Protein AF-A0A099NR48-F1 (afdb_monomer)

Organism: Pichia kudriavzevii (NCBI:txid4909)

Mean predicted aligned error: 17.01 Å

Foldseek 3Di:
DDDPVVVVVVVVVVVVVVVVVPPPDPDPDDDPDDDDDDPPPPDPVPPPCPPQVVPPPHDDDDDDDDDDPQVPPQWDQDPVGTDRPVCVVVVVVVVVVVD

Solvent-accessible surface area (backbone atoms only — not comparable to full-atom values): 7026 Å² total; per-residue (Å²): 143,83,64,68,67,60,54,53,50,56,50,52,57,52,52,53,57,52,58,67,67,66,70,81,80,82,86,90,80,91,81,95,82,81,90,77,91,69,94,67,78,76,78,66,90,67,58,92,63,74,60,40,90,75,42,92,92,51,83,92,84,86,82,92,79,84,84,80,64,60,93,79,44,84,63,43,81,54,98,91,42,82,37,50,61,86,47,52,68,57,54,58,49,57,56,64,73,74,110

Sequence (99 aa):
KEGNALKTYLKRLDDAKEASTKKGKQQQQQQQQQKQQQQGSGRKDDNDLSNWKEIRSLNILNILYDLTPPEYIQKIVTEFGALPPSSVPVILREYKSST

Structure (mmCIF, N/CA/C/O backbone):
data_AF-A0A099NR48-F1
#
_entry.id   AF-A0A099NR48-F1
#
loop_
_atom_site.group_PDB
_atom_site.id
_atom_site.type_symbol
_atom_site.label_atom_id
_atom_site.label_alt_id
_atom_site.label_comp_id
_atom_site.label_asym_id
_atom_site.label_entity_id
_atom_site.label_seq_id
_atom_site.pdbx_PDB_ins_code
_atom_site.Cartn_x
_atom_site.Cartn_y
_atom_site.Cartn_z
_atom_site.occupancy
_atom_site.B_iso_or_equiv
_atom_site.auth_seq_id
_atom_site.auth_comp_id
_atom_site.auth_asym_id
_atom_site.auth_atom_id
_atom_site.pdbx_PDB_model_num
ATOM 1 N N . LYS A 1 1 ? 14.958 20.846 12.457 1.00 47.53 1 LYS A N 1
ATOM 2 C CA . LYS A 1 1 ? 16.316 20.296 12.195 1.00 47.53 1 LYS A CA 1
ATOM 3 C C . LYS A 1 1 ? 16.213 19.285 11.054 1.00 47.53 1 LYS A C 1
ATOM 5 O O . LYS A 1 1 ? 16.434 18.099 11.253 1.00 47.53 1 LYS A O 1
ATOM 10 N N . GLU A 1 2 ? 15.805 19.747 9.877 1.00 53.38 2 GLU A N 1
ATOM 11 C CA . GLU A 1 2 ? 15.493 18.880 8.741 1.00 53.38 2 GLU A CA 1
ATOM 12 C C . GLU A 1 2 ? 16.585 18.967 7.673 1.00 53.38 2 GLU A C 1
ATOM 14 O O . GLU A 1 2 ? 17.115 20.041 7.390 1.00 53.38 2 GLU A O 1
ATOM 19 N N . GLY A 1 3 ? 16.887 17.821 7.059 1.00 59.03 3 GLY A N 1
ATOM 20 C CA . GLY A 1 3 ? 17.229 17.793 5.638 1.00 59.03 3 GLY A CA 1
ATOM 21 C C . GLY A 1 3 ? 18.694 17.648 5.227 1.00 59.03 3 GLY A C 1
ATOM 22 O O . GLY A 1 3 ? 18.998 17.926 4.071 1.00 59.03 3 GLY A O 1
ATOM 23 N N . ASN A 1 4 ? 19.613 17.196 6.088 1.00 73.12 4 ASN A N 1
ATOM 24 C CA . ASN A 1 4 ? 20.994 16.944 5.638 1.00 73.12 4 ASN A CA 1
ATOM 25 C C . ASN A 1 4 ? 21.117 15.636 4.817 1.00 73.12 4 ASN A C 1
ATOM 27 O O . ASN A 1 4 ? 21.888 15.549 3.861 1.00 73.12 4 ASN A O 1
ATOM 31 N N . ALA A 1 5 ? 20.284 14.634 5.124 1.00 77.38 5 ALA A N 1
ATOM 32 C CA . ALA A 1 5 ? 20.295 13.344 4.430 1.00 77.38 5 ALA A CA 1
ATOM 33 C C . ALA A 1 5 ? 19.840 13.457 2.964 1.00 77.38 5 ALA A C 1
ATOM 35 O O . ALA A 1 5 ? 20.489 12.909 2.075 1.00 77.38 5 ALA A O 1
ATOM 36 N N . LEU A 1 6 ? 18.779 14.229 2.700 1.00 78.56 6 LEU A N 1
ATOM 37 C CA . LEU A 1 6 ? 18.231 14.395 1.351 1.00 78.56 6 LEU A CA 1
ATOM 38 C C . LEU A 1 6 ? 19.193 15.168 0.437 1.00 78.56 6 LEU A C 1
ATOM 40 O O . LEU A 1 6 ? 19.430 14.762 -0.697 1.00 78.56 6 LEU A O 1
ATOM 44 N N . LYS A 1 7 ? 19.826 16.227 0.956 1.00 80.75 7 LYS A N 1
ATOM 45 C CA . LYS A 1 7 ? 20.860 16.980 0.226 1.00 80.75 7 L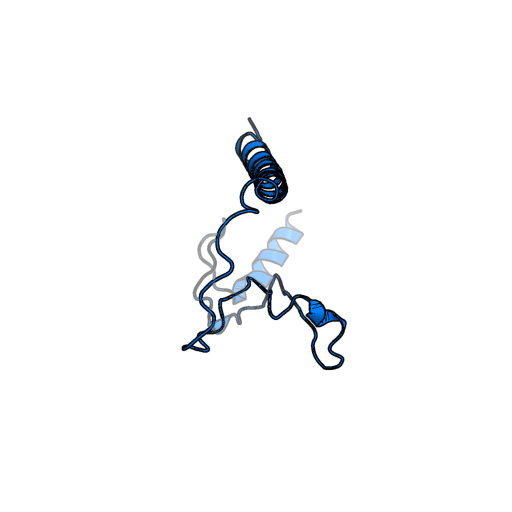YS A CA 1
ATOM 46 C C . LYS A 1 7 ? 22.072 16.112 -0.109 1.00 80.75 7 LYS A C 1
ATOM 48 O O . LYS A 1 7 ? 22.587 16.179 -1.220 1.00 80.75 7 LYS A O 1
ATOM 53 N N . THR A 1 8 ? 22.491 15.260 0.827 1.00 82.19 8 THR A N 1
ATOM 54 C CA . THR A 1 8 ? 23.593 14.318 0.595 1.00 82.19 8 THR A CA 1
ATOM 55 C C . THR A 1 8 ? 23.234 13.287 -0.476 1.00 82.19 8 THR A C 1
ATOM 57 O O . THR A 1 8 ? 24.081 12.937 -1.292 1.00 82.19 8 THR A O 1
ATOM 60 N N . TYR A 1 9 ? 21.985 12.813 -0.501 1.00 86.06 9 TYR A N 1
ATOM 61 C CA . TYR A 1 9 ? 21.520 11.863 -1.509 1.00 86.06 9 TYR A CA 1
ATOM 62 C C . TYR A 1 9 ? 21.486 12.478 -2.914 1.00 86.06 9 TYR A C 1
ATOM 64 O O . TYR A 1 9 ? 22.056 11.901 -3.834 1.00 86.06 9 TYR A O 1
ATOM 72 N N . LEU A 1 10 ? 20.909 13.675 -3.064 1.00 90.25 10 LEU A N 1
ATOM 73 C CA . LEU A 1 10 ? 20.854 14.380 -4.351 1.00 90.25 10 LEU A CA 1
ATOM 74 C C . LEU A 1 10 ? 22.257 14.658 -4.906 1.00 90.25 10 LEU A C 1
ATOM 76 O O . LEU A 1 10 ? 22.527 14.357 -6.064 1.00 90.25 10 LEU A O 1
ATOM 80 N N . LYS A 1 11 ? 23.186 15.096 -4.046 1.00 89.94 11 LYS A N 1
ATOM 81 C CA . LYS A 1 11 ? 24.583 15.315 -4.436 1.00 89.94 11 LYS A CA 1
ATOM 82 C C . LYS A 1 11 ? 25.259 14.043 -4.966 1.00 89.94 11 LYS A C 1
ATOM 84 O O . LYS A 1 11 ? 25.947 14.101 -5.976 1.00 89.94 11 LYS A O 1
ATOM 89 N N . ARG A 1 12 ? 25.024 12.880 -4.341 1.00 85.31 12 ARG A N 1
ATOM 90 C CA . ARG A 1 12 ? 25.574 11.600 -4.832 1.00 85.31 12 ARG A CA 1
ATOM 91 C C . ARG A 1 12 ? 25.031 11.216 -6.209 1.00 85.31 12 ARG A C 1
ATOM 93 O O . ARG A 1 12 ? 25.755 10.591 -6.977 1.00 85.31 12 ARG A O 1
ATOM 100 N N . LEU A 1 13 ? 23.776 11.554 -6.512 1.00 83.88 13 LEU A N 1
ATOM 101 C CA . LEU A 1 13 ? 23.191 11.292 -7.828 1.00 83.88 13 LEU A CA 1
ATOM 102 C C . LEU A 1 13 ? 23.825 12.169 -8.911 1.00 83.88 13 LEU A C 1
ATOM 104 O O . LEU A 1 13 ? 24.074 11.679 -10.012 1.00 83.88 13 LEU A O 1
ATOM 108 N N . ASP A 1 14 ? 24.118 13.428 -8.596 1.00 83.00 14 ASP A N 1
ATOM 109 C CA . ASP A 1 14 ? 24.775 14.347 -9.528 1.00 83.00 14 ASP A CA 1
ATOM 110 C C . ASP A 1 14 ? 26.253 13.967 -9.736 1.00 83.00 14 ASP A C 1
ATOM 112 O O . ASP A 1 14 ? 26.695 13.819 -10.877 1.00 83.00 14 ASP A O 1
ATOM 116 N N . ASP A 1 15 ? 26.981 13.649 -8.659 1.00 77.12 15 ASP A N 1
ATOM 117 C CA . ASP A 1 15 ? 28.376 13.186 -8.720 1.00 77.12 15 ASP A CA 1
ATOM 118 C C . ASP A 1 15 ? 28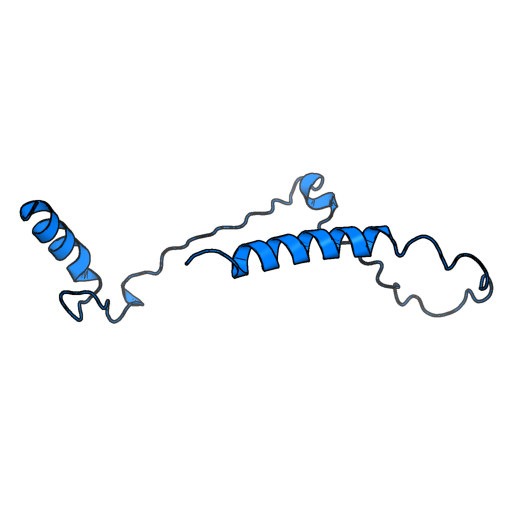.513 11.874 -9.536 1.00 77.12 15 ASP A C 1
ATOM 120 O O . ASP A 1 15 ? 29.467 11.695 -10.301 1.00 77.12 15 ASP A O 1
ATOM 124 N N . ALA A 1 16 ? 27.539 10.958 -9.434 1.00 73.81 16 ALA A N 1
ATOM 125 C CA . ALA A 1 16 ? 27.510 9.708 -10.203 1.00 73.81 16 ALA A CA 1
ATOM 126 C C . ALA A 1 16 ? 27.247 9.925 -11.710 1.00 73.81 16 ALA A C 1
ATOM 128 O O . ALA A 1 16 ? 27.789 9.195 -12.552 1.00 73.81 16 ALA A O 1
ATOM 129 N N . LYS A 1 17 ? 26.461 10.948 -12.073 1.00 71.44 17 LYS A N 1
ATOM 130 C CA . LYS A 1 17 ? 26.241 11.360 -13.473 1.00 71.44 17 LYS A CA 1
ATOM 131 C C . LYS A 1 17 ? 27.475 12.046 -14.068 1.00 71.44 17 LYS A C 1
ATOM 133 O O . LYS A 1 17 ? 27.804 11.850 -15.238 1.00 71.44 17 LYS A O 1
ATOM 138 N N . GLU A 1 18 ? 28.217 12.807 -13.268 1.00 62.94 18 GLU A N 1
ATOM 139 C CA . GLU A 1 18 ? 29.457 13.436 -13.731 1.00 62.94 18 GLU A CA 1
ATOM 140 C C . GLU A 1 18 ? 30.614 12.437 -13.900 1.00 62.94 18 GLU A C 1
ATOM 142 O O . GLU A 1 18 ? 31.378 12.526 -14.867 1.00 62.94 18 GLU A O 1
ATOM 147 N N . ALA A 1 19 ? 30.733 11.451 -13.004 1.00 59.69 19 ALA A N 1
ATOM 148 C CA . ALA A 1 19 ? 31.779 10.425 -13.061 1.00 59.69 19 ALA A CA 1
ATOM 149 C C . ALA A 1 19 ? 31.653 9.495 -14.284 1.00 59.69 19 ALA A C 1
ATOM 151 O O . ALA A 1 19 ? 32.663 9.024 -14.815 1.00 59.69 19 ALA A O 1
ATOM 152 N N . SER A 1 20 ? 30.429 9.266 -14.767 1.00 55.59 20 SER A N 1
ATOM 153 C CA . SER A 1 20 ? 30.152 8.493 -15.986 1.00 55.59 20 SER A CA 1
ATOM 154 C C . SER A 1 20 ? 30.489 9.268 -17.269 1.00 55.59 20 SER A C 1
ATOM 156 O O . SER A 1 20 ? 30.864 8.660 -18.269 1.00 55.59 20 SER A O 1
ATOM 158 N N . THR A 1 21 ? 30.489 10.604 -17.229 1.00 52.31 21 THR A N 1
ATOM 159 C CA . THR A 1 21 ? 30.786 11.453 -18.399 1.00 52.31 21 THR A CA 1
ATOM 160 C C . THR A 1 21 ? 32.298 11.684 -18.608 1.00 52.31 21 THR A C 1
ATOM 162 O O . THR A 1 21 ? 32.745 11.948 -19.724 1.00 52.31 21 THR A O 1
ATOM 165 N N . LYS A 1 22 ? 33.129 11.549 -17.559 1.00 49.91 22 LYS A N 1
ATOM 166 C CA . LYS A 1 22 ? 34.577 11.869 -17.600 1.00 49.91 22 LYS A CA 1
ATOM 167 C C . LYS A 1 22 ? 35.515 10.673 -17.860 1.00 49.91 22 LYS A C 1
ATOM 169 O O . LYS A 1 22 ? 36.685 10.894 -18.162 1.00 49.91 22 LYS A O 1
ATOM 174 N N . LYS A 1 23 ? 35.040 9.418 -17.828 1.00 42.28 23 LYS A N 1
ATOM 175 C CA . LYS A 1 23 ? 35.872 8.214 -18.092 1.00 42.28 23 LYS A CA 1
ATOM 176 C C . LYS A 1 23 ? 36.133 7.904 -19.579 1.00 42.28 23 LYS A C 1
ATOM 178 O O . LYS A 1 23 ? 36.880 6.983 -19.881 1.00 42.28 23 LYS A O 1
ATOM 183 N N . GLY A 1 24 ? 35.573 8.676 -20.513 1.00 45.19 24 GLY A N 1
ATOM 184 C CA . GLY A 1 24 ? 35.653 8.401 -21.956 1.00 45.19 24 GLY A CA 1
ATOM 185 C C . GLY A 1 24 ? 36.863 8.961 -22.721 1.00 45.19 24 GLY A C 1
ATOM 186 O O . GLY A 1 24 ? 36.852 8.885 -23.945 1.00 45.19 24 GLY A O 1
ATOM 187 N N . LYS A 1 25 ? 37.880 9.564 -22.078 1.00 42.16 25 LYS A N 1
ATOM 188 C CA . LYS A 1 25 ? 38.945 10.298 -22.811 1.00 42.16 25 LYS A CA 1
ATOM 189 C C . LYS A 1 25 ? 40.394 9.824 -22.644 1.00 42.16 25 LYS A C 1
ATOM 191 O O . LYS A 1 25 ? 41.279 10.456 -23.211 1.00 42.16 25 LYS A 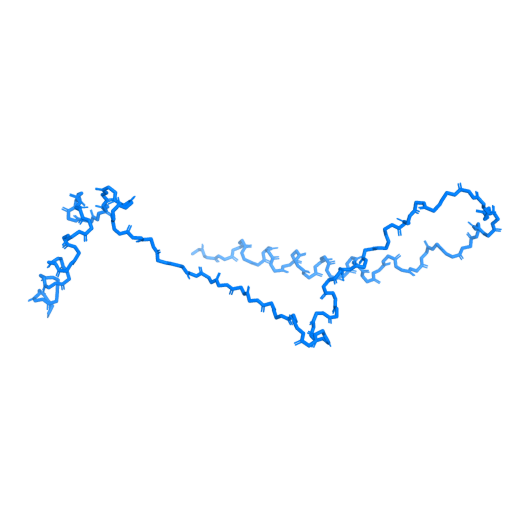O 1
ATOM 196 N N . GLN A 1 26 ? 40.680 8.721 -21.956 1.00 49.19 26 GLN A N 1
ATOM 197 C CA . GLN A 1 26 ? 42.056 8.203 -21.868 1.00 49.19 26 GLN A CA 1
ATOM 198 C C . GLN A 1 26 ? 42.077 6.675 -21.885 1.00 49.19 26 GLN A C 1
ATOM 200 O O . GLN A 1 26 ? 42.182 6.067 -20.832 1.00 49.19 26 GLN A O 1
ATOM 205 N N . GLN A 1 27 ? 41.938 6.070 -23.069 1.00 47.44 27 GLN A N 1
ATOM 206 C CA . GLN A 1 27 ? 42.444 4.724 -23.412 1.00 47.44 27 GLN A CA 1
ATOM 207 C C . GLN A 1 27 ? 42.068 4.388 -24.869 1.00 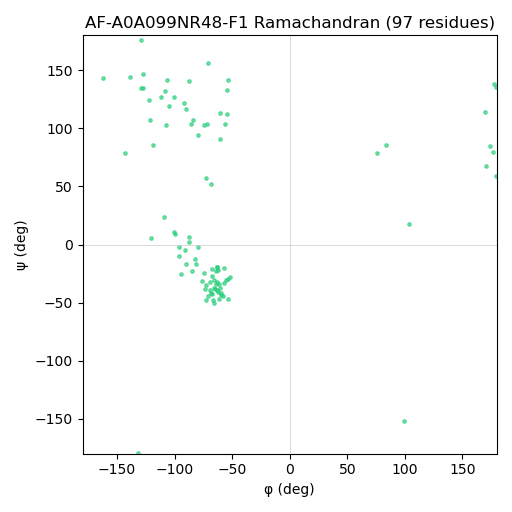47.44 27 GLN A C 1
ATOM 209 O O . GLN A 1 27 ? 41.367 3.431 -25.173 1.00 47.44 27 GLN A O 1
ATOM 214 N N . GLN A 1 28 ? 42.519 5.221 -25.807 1.00 48.78 28 GLN A N 1
ATOM 215 C CA . GLN A 1 28 ? 42.618 4.847 -27.218 1.00 48.78 28 GLN A CA 1
ATOM 216 C C . GLN A 1 28 ? 44.083 4.948 -27.607 1.00 48.78 28 GLN A C 1
ATOM 218 O O . GLN A 1 28 ? 44.530 5.991 -28.064 1.00 48.78 28 GLN A O 1
ATOM 223 N N . GLN A 1 29 ? 44.831 3.878 -27.366 1.00 49.25 29 GLN A N 1
ATOM 224 C CA . GLN A 1 29 ? 45.931 3.416 -28.210 1.00 49.25 29 GLN A CA 1
ATOM 225 C C . GLN A 1 29 ? 46.524 2.168 -27.562 1.00 49.25 29 GLN A C 1
ATOM 227 O O . GLN A 1 29 ? 46.772 2.152 -26.364 1.00 49.25 29 GLN A O 1
ATOM 232 N N . GLN A 1 30 ? 46.773 1.162 -28.400 1.00 49.06 30 GLN A N 1
ATOM 233 C CA . GLN A 1 30 ? 47.324 -0.161 -28.088 1.00 49.06 30 GLN A CA 1
ATOM 234 C C . GLN A 1 30 ? 46.299 -1.191 -27.600 1.00 49.06 30 GLN A C 1
ATOM 236 O O . GLN A 1 30 ? 46.131 -1.418 -26.411 1.00 49.06 30 GLN A O 1
ATOM 241 N N . GLN A 1 31 ? 45.657 -1.862 -28.561 1.00 46.22 31 GLN A N 1
ATOM 242 C CA . GLN A 1 31 ? 45.768 -3.322 -28.756 1.00 46.22 31 GLN A CA 1
ATOM 243 C C . GLN A 1 31 ? 44.721 -3.793 -29.779 1.00 46.22 31 GLN A C 1
ATOM 245 O O . GLN A 1 31 ? 43.779 -4.526 -29.499 1.00 46.22 31 GLN A O 1
ATOM 250 N N . GLN A 1 32 ? 44.916 -3.365 -31.029 1.00 49.53 32 GLN A N 1
ATOM 251 C CA . GLN A 1 32 ? 44.497 -4.154 -32.182 1.00 49.53 32 GLN A CA 1
ATOM 252 C C . GLN A 1 32 ? 45.564 -5.227 -32.396 1.00 49.53 32 GLN A C 1
ATOM 254 O O . GLN A 1 32 ? 46.575 -4.932 -33.020 1.00 49.53 32 GLN A O 1
ATOM 259 N N . GLN A 1 33 ? 45.371 -6.421 -31.835 1.00 50.62 33 GLN A N 1
ATOM 260 C CA . GLN A 1 33 ? 45.917 -7.698 -32.324 1.00 50.62 33 GLN A CA 1
ATOM 261 C C . GLN A 1 33 ? 45.581 -8.798 -31.313 1.00 50.62 33 GLN A C 1
ATOM 263 O O . GLN A 1 33 ? 46.372 -9.090 -30.430 1.00 50.62 33 GLN A O 1
ATOM 268 N N . GLN A 1 34 ? 44.379 -9.366 -31.436 1.00 46.66 34 GLN A N 1
ATOM 269 C CA . GLN A 1 34 ? 44.061 -10.782 -31.186 1.00 46.66 34 GLN A CA 1
ATOM 270 C C . GLN A 1 34 ? 42.548 -10.974 -31.361 1.00 46.66 34 GLN A C 1
ATOM 272 O O . GLN A 1 34 ? 41.758 -11.013 -30.425 1.00 46.66 34 GLN A O 1
ATOM 277 N N . LYS A 1 35 ? 42.130 -11.068 -32.625 1.00 49.34 35 LYS A N 1
ATOM 278 C CA . LYS A 1 35 ? 40.904 -11.777 -32.991 1.00 49.34 35 LYS A CA 1
ATOM 279 C C . LYS A 1 35 ? 41.297 -13.245 -33.097 1.00 49.34 35 LYS A C 1
ATOM 281 O O . LYS A 1 35 ? 41.960 -13.580 -34.072 1.00 49.34 35 LYS A O 1
ATOM 286 N N . GLN A 1 36 ? 40.892 -14.082 -32.145 1.00 44.50 36 GLN A N 1
ATOM 287 C CA . GLN A 1 36 ? 40.370 -15.430 -32.405 1.00 44.50 36 GLN A CA 1
ATOM 288 C C . GLN A 1 36 ? 40.048 -16.165 -31.100 1.00 44.50 36 GLN A C 1
ATOM 290 O O . GLN A 1 36 ? 40.832 -16.159 -30.163 1.00 44.50 36 GLN A O 1
ATOM 295 N N . GLN A 1 37 ? 38.903 -16.851 -31.129 1.00 43.94 37 GLN A N 1
ATOM 296 C CA . GLN A 1 37 ? 38.489 -17.914 -30.209 1.00 43.94 37 GLN A CA 1
ATOM 297 C C . GLN A 1 37 ? 38.024 -17.476 -28.820 1.00 43.94 37 GLN A C 1
ATOM 299 O O . GLN A 1 37 ? 38.714 -17.637 -27.822 1.00 43.94 37 GLN A O 1
ATOM 304 N N . GLN A 1 38 ? 36.778 -17.005 -28.787 1.00 43.22 38 GLN A N 1
ATOM 305 C CA . GLN A 1 38 ? 35.685 -17.500 -27.939 1.00 43.22 38 GLN A CA 1
ATOM 306 C C . GLN A 1 38 ? 34.565 -16.467 -28.073 1.00 43.22 38 GLN A C 1
ATOM 308 O O . GLN A 1 38 ? 34.734 -15.320 -27.671 1.00 43.22 38 GLN A O 1
ATOM 313 N N . GLN A 1 39 ? 33.425 -16.830 -28.671 1.00 41.84 39 GLN A N 1
ATOM 314 C CA . GLN A 1 39 ? 32.219 -15.991 -28.629 1.00 41.84 39 GLN A CA 1
ATOM 315 C C . GLN A 1 39 ? 31.613 -16.043 -27.214 1.00 41.84 39 GLN A C 1
ATOM 317 O O . GLN A 1 39 ? 30.472 -16.439 -27.015 1.00 41.84 39 GLN A O 1
ATOM 322 N N . GLY A 1 40 ? 32.397 -15.668 -26.205 1.00 43.44 40 GLY A N 1
ATOM 323 C CA . GLY A 1 40 ? 31.858 -15.103 -24.984 1.00 43.44 40 GLY A CA 1
ATOM 324 C C . GLY A 1 40 ? 31.451 -13.689 -25.352 1.00 43.44 40 GLY A C 1
ATOM 325 O O . GLY A 1 40 ? 32.317 -12.844 -25.564 1.00 43.44 40 GLY A O 1
ATOM 326 N N . SER A 1 41 ? 30.151 -13.457 -25.542 1.00 47.22 41 SER A N 1
ATOM 327 C CA . SER A 1 41 ? 29.629 -12.119 -25.804 1.00 47.22 41 SER A CA 1
ATOM 328 C C . SER A 1 41 ? 30.066 -11.223 -24.649 1.00 47.22 41 SER A C 1
ATOM 330 O O . SER A 1 41 ? 29.569 -11.349 -23.528 1.00 47.22 41 SER A O 1
ATOM 332 N N . GLY A 1 42 ? 31.084 -10.397 -24.903 1.00 45.62 42 GLY A N 1
ATOM 333 C CA . GLY A 1 42 ? 31.520 -9.363 -23.986 1.00 45.62 42 GLY A CA 1
ATOM 334 C C . GLY A 1 42 ? 30.291 -8.534 -23.683 1.00 45.62 42 GLY A C 1
ATOM 335 O O . GLY A 1 42 ? 29.737 -7.923 -24.595 1.00 45.62 42 GLY A O 1
ATOM 336 N N . ARG A 1 43 ? 29.829 -8.599 -22.433 1.00 55.97 43 ARG A N 1
ATOM 337 C CA . ARG A 1 43 ? 28.684 -7.832 -21.958 1.00 55.97 43 ARG A CA 1
ATOM 338 C C . ARG A 1 43 ? 29.039 -6.361 -22.127 1.00 55.97 43 ARG A C 1
ATOM 340 O O . ARG A 1 43 ? 29.669 -5.761 -21.265 1.00 55.97 43 ARG A O 1
ATOM 347 N N . LYS A 1 44 ? 28.689 -5.800 -23.282 1.00 59.81 44 LYS A N 1
ATOM 348 C CA . LYS A 1 44 ? 28.280 -4.410 -23.336 1.00 59.81 44 LYS A CA 1
ATOM 349 C C . LYS A 1 44 ? 27.151 -4.316 -22.326 1.00 59.81 44 LYS A C 1
ATOM 351 O O . LYS A 1 44 ? 26.283 -5.190 -22.318 1.00 59.81 44 LYS A O 1
ATOM 356 N N . ASP A 1 45 ? 27.188 -3.309 -21.470 1.00 61.09 45 ASP A N 1
ATOM 357 C CA . ASP A 1 45 ? 26.072 -2.955 -20.596 1.00 61.09 45 ASP A CA 1
ATOM 358 C C . ASP A 1 45 ? 24.906 -2.404 -21.448 1.00 61.09 45 ASP A C 1
ATOM 360 O O . ASP A 1 45 ? 24.410 -1.296 -21.242 1.00 61.09 45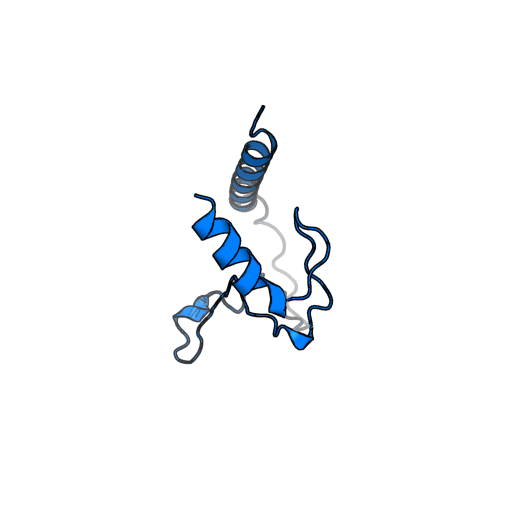 ASP A O 1
ATOM 364 N N . ASP A 1 46 ? 24.510 -3.156 -22.476 1.00 67.94 46 ASP A N 1
ATOM 365 C CA . ASP A 1 46 ? 23.327 -2.916 -23.270 1.00 67.94 46 ASP A CA 1
ATOM 366 C C . ASP A 1 46 ? 22.170 -3.292 -22.350 1.00 67.94 46 ASP A C 1
ATOM 368 O O . ASP A 1 46 ? 21.928 -4.456 -22.041 1.00 67.94 46 ASP A O 1
ATOM 372 N N . ASN A 1 47 ? 21.501 -2.275 -21.813 1.00 81.69 47 ASN A N 1
ATOM 373 C CA . ASN A 1 47 ? 20.273 -2.497 -21.071 1.00 81.69 47 ASN A CA 1
ATOM 374 C C . ASN A 1 47 ? 19.281 -3.146 -22.047 1.00 81.69 47 ASN A C 1
ATOM 376 O O . ASN A 1 47 ? 18.847 -2.484 -22.991 1.00 81.69 47 ASN A O 1
ATOM 380 N N . ASP A 1 48 ? 18.914 -4.410 -21.819 1.00 86.12 48 ASP A N 1
ATOM 381 C CA . ASP A 1 48 ? 18.018 -5.192 -22.694 1.00 86.12 48 ASP A CA 1
ATOM 382 C C . ASP A 1 48 ? 16.648 -4.524 -22.905 1.00 86.12 48 ASP A C 1
ATOM 384 O O . ASP A 1 48 ? 15.942 -4.795 -23.871 1.00 86.12 48 ASP A O 1
ATOM 388 N N . LEU A 1 49 ? 16.273 -3.613 -22.003 1.00 90.56 49 LEU A N 1
ATOM 389 C CA . LEU A 1 49 ? 15.047 -2.821 -22.068 1.00 90.56 49 LEU A CA 1
ATOM 390 C C . LEU A 1 49 ? 15.273 -1.402 -22.608 1.00 90.56 49 LEU A C 1
ATOM 392 O O . LEU A 1 49 ? 14.368 -0.584 -22.539 1.00 90.56 49 LEU A O 1
ATOM 396 N N . SER A 1 50 ? 16.450 -1.057 -23.129 1.00 90.75 50 SER A N 1
ATOM 397 C CA . SER A 1 50 ? 16.765 0.307 -23.593 1.00 90.75 50 SER A CA 1
ATOM 398 C C . SER A 1 50 ? 15.796 0.830 -24.663 1.00 90.75 50 SER A C 1
ATOM 400 O O . SER A 1 50 ? 15.458 2.013 -24.647 1.00 90.75 50 SER A O 1
ATOM 402 N N . ASN A 1 51 ? 15.277 -0.048 -25.525 1.00 91.50 51 ASN A N 1
ATOM 403 C CA . ASN A 1 51 ? 14.316 0.264 -26.585 1.00 91.50 51 ASN A CA 1
ATOM 404 C C . ASN A 1 51 ? 12.902 -0.286 -26.313 1.00 91.50 51 ASN A C 1
ATOM 406 O O . ASN A 1 51 ? 12.121 -0.469 -27.247 1.00 91.50 51 ASN A O 1
ATOM 410 N N . TRP A 1 52 ? 12.538 -0.537 -25.048 1.00 93.38 52 TRP A N 1
ATOM 411 C CA . TRP A 1 52 ? 11.257 -1.175 -24.702 1.00 93.38 52 TRP A CA 1
ATOM 412 C C . TRP A 1 52 ? 10.028 -0.477 -25.308 1.00 93.38 52 TRP A C 1
ATOM 414 O O . TRP A 1 52 ? 9.044 -1.136 -25.625 1.00 93.38 52 TRP A O 1
ATOM 424 N N . LYS A 1 53 ? 10.103 0.845 -25.520 1.00 93.38 53 LYS A N 1
ATOM 425 C CA . LYS A 1 53 ? 9.037 1.667 -26.119 1.00 93.38 53 LYS A CA 1
ATOM 426 C C . LYS A 1 53 ? 8.767 1.369 -27.599 1.00 93.38 53 LYS A C 1
ATOM 428 O O . LYS A 1 53 ? 7.705 1.724 -28.099 1.00 93.38 53 LYS A O 1
ATOM 433 N N . GLU A 1 54 ? 9.722 0.775 -28.309 1.00 95.25 54 GLU A N 1
ATOM 434 C CA . GLU A 1 54 ? 9.626 0.482 -29.747 1.00 95.25 54 GLU A CA 1
ATOM 435 C C . GLU A 1 54 ? 9.019 -0.906 -30.014 1.00 95.25 54 GLU A C 1
ATOM 437 O O . GLU A 1 54 ? 8.552 -1.198 -31.118 1.00 95.25 54 GLU A O 1
ATOM 442 N N . ILE A 1 55 ? 8.982 -1.767 -28.995 1.00 95.81 55 ILE A N 1
ATOM 443 C CA . ILE A 1 55 ? 8.478 -3.135 -29.086 1.00 95.81 55 ILE A CA 1
ATOM 444 C C . ILE A 1 55 ? 6.959 -3.108 -28.875 1.00 95.81 55 ILE A C 1
ATOM 446 O O . ILE A 1 55 ? 6.477 -3.001 -27.752 1.00 95.81 55 ILE A O 1
ATOM 450 N N . ARG A 1 56 ? 6.182 -3.241 -29.961 1.00 94.69 56 ARG A N 1
ATOM 451 C CA . ARG A 1 56 ? 4.705 -3.108 -29.945 1.00 94.69 56 ARG A CA 1
ATOM 452 C C . ARG A 1 56 ? 3.971 -3.964 -28.905 1.00 94.69 56 ARG A C 1
ATOM 454 O O . ARG A 1 56 ? 2.870 -3.602 -28.507 1.00 94.69 56 ARG A O 1
ATOM 461 N N . SER A 1 57 ? 4.529 -5.105 -28.514 1.00 95.44 57 SER A N 1
ATOM 462 C CA . SER A 1 57 ? 3.923 -6.046 -27.565 1.00 95.44 57 SER A CA 1
ATOM 463 C C . SER A 1 57 ? 4.490 -5.942 -26.144 1.00 95.44 57 SER A C 1
ATOM 465 O O . SER A 1 57 ? 4.230 -6.830 -25.335 1.00 95.44 57 SER A O 1
ATOM 467 N N . LEU A 1 58 ? 5.277 -4.905 -25.833 1.00 94.75 58 LEU A N 1
ATOM 468 C CA . LEU A 1 58 ? 5.924 -4.727 -24.535 1.00 94.75 58 LEU A CA 1
ATOM 469 C C . LEU A 1 58 ? 5.523 -3.396 -23.897 1.00 94.75 58 LEU A C 1
ATOM 471 O O . LEU A 1 58 ? 5.740 -2.331 -24.462 1.00 94.75 58 LEU A O 1
ATOM 475 N N . ASN A 1 59 ? 5.001 -3.466 -22.673 1.00 94.56 59 ASN A N 1
ATOM 476 C CA . ASN A 1 59 ? 4.716 -2.303 -21.840 1.00 94.56 59 ASN A CA 1
ATOM 477 C C . ASN A 1 59 ? 5.328 -2.512 -20.455 1.00 94.56 59 ASN A C 1
ATOM 479 O O . ASN A 1 59 ? 5.172 -3.582 -19.867 1.00 94.56 59 ASN A O 1
ATOM 483 N N . ILE A 1 60 ? 5.997 -1.488 -19.927 1.00 94.69 60 ILE A N 1
ATOM 484 C CA . ILE A 1 60 ? 6.538 -1.502 -18.566 1.00 94.69 60 ILE A CA 1
ATOM 485 C C . ILE A 1 60 ? 5.593 -0.727 -17.651 1.00 94.69 60 ILE A C 1
ATOM 487 O O . ILE A 1 60 ? 5.271 0.432 -17.912 1.00 94.69 60 ILE A O 1
ATOM 491 N N . LEU A 1 61 ? 5.180 -1.367 -16.559 1.00 95.94 61 LEU A N 1
ATOM 492 C CA . LEU A 1 61 ? 4.352 -0.783 -15.510 1.00 95.94 61 LEU A CA 1
ATOM 493 C C . LEU A 1 61 ? 5.031 -1.001 -14.156 1.00 95.94 61 LEU A C 1
ATOM 495 O O . LEU A 1 61 ? 5.483 -2.104 -13.863 1.00 95.94 61 LEU A O 1
ATOM 499 N N . ASN A 1 62 ? 5.071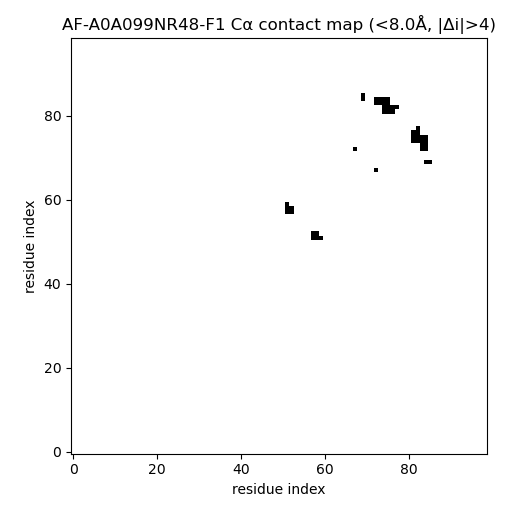 0.043 -13.328 1.00 95.00 62 ASN A N 1
ATOM 500 C CA . ASN A 1 62 ? 5.514 -0.040 -11.939 1.00 95.00 62 ASN A CA 1
ATOM 501 C C . ASN A 1 62 ? 4.384 0.439 -11.026 1.00 95.00 62 ASN A C 1
ATOM 503 O O . ASN A 1 62 ? 4.087 1.634 -10.984 1.00 95.00 62 ASN A O 1
ATOM 507 N N . ILE A 1 63 ? 3.739 -0.493 -10.331 1.00 97.00 63 ILE A N 1
ATOM 508 C CA . ILE A 1 63 ? 2.702 -0.170 -9.351 1.00 97.00 63 ILE A CA 1
ATOM 509 C C . ILE A 1 63 ? 3.344 0.092 -7.990 1.00 97.00 63 ILE A C 1
ATOM 511 O O . ILE A 1 63 ? 4.292 -0.581 -7.599 1.00 97.00 63 ILE A O 1
ATOM 515 N N . LEU A 1 64 ? 2.828 1.089 -7.274 1.00 96.88 64 LEU A N 1
ATOM 516 C CA . LEU A 1 64 ? 3.357 1.478 -5.964 1.00 96.88 64 LEU A CA 1
ATOM 517 C C . LEU A 1 64 ? 2.617 0.815 -4.800 1.00 96.88 64 LEU A C 1
ATOM 519 O O . LEU A 1 64 ? 3.193 0.667 -3.727 1.00 96.88 64 LEU A O 1
ATOM 523 N N . TYR A 1 65 ? 1.354 0.440 -5.005 1.00 97.88 65 TYR A N 1
ATOM 524 C CA . TYR A 1 65 ? 0.474 -0.063 -3.957 1.00 97.88 65 TYR A CA 1
ATOM 525 C C . TYR A 1 65 ? -0.356 -1.234 -4.470 1.00 97.88 65 TYR A C 1
ATOM 527 O O . TYR A 1 65 ? -0.808 -1.229 -5.618 1.00 97.88 65 TYR A O 1
ATOM 535 N N . ASP A 1 66 ? -0.591 -2.196 -3.589 1.00 97.75 66 ASP A N 1
ATOM 536 C CA . ASP A 1 66 ? -1.508 -3.311 -3.757 1.00 97.75 66 ASP A CA 1
ATOM 537 C C . ASP A 1 66 ? -2.438 -3.419 -2.536 1.00 97.75 66 ASP A C 1
ATOM 539 O O . ASP A 1 66 ? -2.359 -2.640 -1.582 1.00 97.75 66 ASP A O 1
ATOM 543 N N . LEU A 1 67 ? -3.385 -4.352 -2.598 1.00 97.56 67 LEU A N 1
ATOM 544 C CA . LEU A 1 67 ? -4.307 -4.626 -1.503 1.00 97.56 67 LEU A CA 1
ATOM 545 C C . LEU A 1 67 ? -3.998 -6.007 -0.940 1.00 97.56 67 LEU A C 1
ATOM 547 O O . LEU A 1 67 ? -4.005 -6.996 -1.669 1.00 97.56 67 LEU A O 1
ATOM 551 N N . THR A 1 68 ? -3.782 -6.077 0.370 1.00 97.19 68 THR A N 1
ATOM 552 C CA . THR A 1 68 ? -3.703 -7.347 1.096 1.00 97.19 68 THR A CA 1
ATOM 553 C C . THR A 1 68 ? -5.095 -7.702 1.630 1.00 97.19 68 THR A C 1
ATOM 555 O O . THR A 1 68 ? -5.657 -6.902 2.384 1.00 97.19 68 THR A O 1
ATOM 558 N N . PRO A 1 69 ? -5.670 -8.866 1.265 1.00 98.06 69 PRO A N 1
ATOM 559 C CA . PRO A 1 69 ? -6.929 -9.337 1.836 1.00 98.06 69 PRO A CA 1
ATOM 560 C C . PRO A 1 69 ? -6.894 -9.389 3.376 1.00 98.06 69 PRO A C 1
ATOM 562 O O . PRO A 1 69 ? -5.859 -9.742 3.955 1.00 98.06 69 PRO A O 1
ATOM 565 N N . PRO A 1 70 ? -7.996 -9.038 4.065 1.00 96.81 70 PRO A N 1
ATOM 566 C CA . PRO A 1 70 ? -8.018 -8.927 5.523 1.00 96.81 70 PRO A CA 1
ATOM 567 C C . PRO A 1 70 ? -7.773 -10.261 6.239 1.00 96.81 70 PRO A C 1
ATOM 569 O O . PRO A 1 70 ? -7.311 -10.252 7.377 1.00 96.81 70 PRO A O 1
ATOM 572 N N . GLU A 1 71 ? -8.018 -11.399 5.585 1.00 97.12 71 GLU A N 1
ATOM 573 C CA . GLU A 1 71 ? -7.774 -12.742 6.123 1.00 97.12 71 GLU A CA 1
ATOM 574 C C . GLU A 1 71 ? -6.286 -12.990 6.424 1.00 97.12 71 GLU A C 1
ATOM 576 O O . GLU A 1 71 ? -5.959 -13.832 7.259 1.00 97.12 71 GLU A O 1
ATOM 581 N N . TYR A 1 72 ? -5.380 -12.236 5.790 1.00 97.69 72 TYR A N 1
ATOM 582 C CA . TYR A 1 72 ? -3.937 -12.306 6.040 1.00 97.69 72 TYR A CA 1
ATOM 583 C C . TYR A 1 72 ? -3.451 -11.340 7.128 1.00 97.69 72 TYR A C 1
ATOM 585 O O . TYR A 1 72 ? -2.280 -11.378 7.509 1.00 97.69 72 TYR A O 1
ATOM 593 N N . ILE A 1 73 ? -4.325 -10.481 7.658 1.00 97.38 73 ILE A N 1
ATOM 594 C CA . ILE A 1 73 ? -3.973 -9.495 8.681 1.00 97.38 73 ILE A CA 1
ATOM 595 C C . ILE A 1 73 ? -4.564 -9.940 10.017 1.00 97.38 73 ILE A C 1
ATOM 597 O O . ILE A 1 73 ? -5.742 -9.749 10.306 1.00 97.38 73 ILE A O 1
ATOM 601 N N . GLN A 1 74 ? -3.721 -10.492 10.887 1.00 96.62 74 GLN A N 1
ATOM 602 C CA . GLN A 1 74 ? -4.171 -10.986 12.191 1.00 96.62 74 GLN A CA 1
ATOM 603 C C . GLN A 1 74 ? -4.671 -9.863 13.117 1.00 96.62 74 GLN A C 1
ATOM 605 O O . GLN A 1 74 ? -5.588 -10.071 13.916 1.00 96.62 74 GLN A O 1
ATOM 610 N N . LYS A 1 75 ? -4.018 -8.697 13.080 1.00 96.69 75 LYS A N 1
ATOM 611 C CA . LYS A 1 75 ? -4.247 -7.594 14.016 1.00 96.69 75 LYS A CA 1
ATOM 612 C C . LYS A 1 75 ? -3.686 -6.287 13.461 1.00 96.69 75 LYS A C 1
ATOM 614 O O . LYS A 1 75 ? -2.608 -6.273 12.878 1.00 96.69 75 LYS A O 1
ATOM 619 N N . ILE A 1 76 ? -4.394 -5.199 13.724 1.00 97.50 76 ILE A N 1
ATOM 620 C CA . ILE A 1 76 ? -4.003 -3.812 13.488 1.00 97.50 76 ILE A CA 1
ATOM 621 C C . ILE A 1 76 ? -3.718 -3.176 14.853 1.00 97.50 76 ILE A C 1
ATOM 623 O O . ILE A 1 76 ? -4.502 -3.342 15.787 1.00 97.50 76 ILE A O 1
ATOM 627 N N . VAL A 1 77 ? -2.591 -2.477 14.989 1.00 97.44 77 VAL A N 1
ATOM 628 C CA . VAL A 1 77 ? -2.229 -1.756 16.218 1.00 97.44 77 VAL A CA 1
ATOM 629 C C . VAL A 1 77 ? -2.438 -0.266 15.988 1.00 97.44 77 VAL A C 1
ATOM 631 O O . VAL A 1 77 ? -1.817 0.311 15.098 1.00 97.44 77 VAL A O 1
ATOM 634 N N . THR A 1 78 ? -3.316 0.333 16.787 1.00 95.31 78 THR A N 1
ATOM 635 C CA . THR A 1 78 ? -3.641 1.764 16.764 1.00 95.31 78 THR A CA 1
ATOM 636 C C . THR A 1 78 ? -3.598 2.333 18.187 1.00 95.31 78 THR A C 1
ATOM 638 O O . THR A 1 78 ? -3.325 1.624 19.157 1.00 95.31 78 THR A O 1
ATOM 641 N N . GLU A 1 79 ? -3.889 3.618 18.334 1.00 94.44 79 GLU A N 1
ATOM 642 C CA . GLU A 1 79 ? -4.046 4.332 19.602 1.00 94.44 79 GLU A CA 1
ATOM 643 C C . GLU A 1 79 ? -5.222 3.828 20.464 1.00 94.44 79 GLU A C 1
ATOM 645 O O . GLU A 1 79 ? -5.209 4.015 21.677 1.00 94.44 79 GLU A O 1
ATOM 650 N N . PHE A 1 80 ? -6.191 3.115 19.875 1.00 90.75 80 PHE A N 1
ATOM 651 C CA . PHE A 1 80 ? -7.266 2.412 20.604 1.00 90.75 80 PHE A CA 1
ATOM 652 C C . PHE A 1 80 ? -6.861 0.997 21.022 1.00 90.75 80 PHE A C 1
ATOM 654 O O . PHE A 1 80 ? -7.658 0.254 21.596 1.00 90.75 80 PHE A O 1
ATOM 661 N N . GLY A 1 81 ? -5.620 0.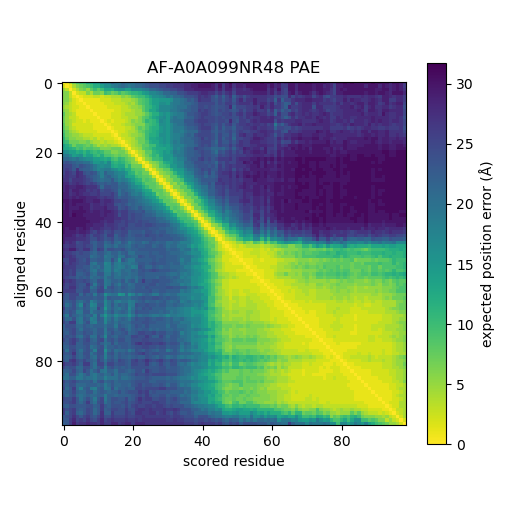610 20.723 1.00 94.88 81 GLY A N 1
ATOM 662 C CA . GLY A 1 81 ? -5.060 -0.692 21.023 1.00 94.88 81 GLY A CA 1
ATOM 663 C C . GLY A 1 81 ? -5.076 -1.647 19.832 1.00 94.88 81 GLY A C 1
ATOM 664 O O . GLY A 1 81 ? -4.958 -1.269 18.668 1.00 94.88 81 GLY A O 1
ATOM 665 N N . ALA A 1 82 ? -5.147 -2.934 20.155 1.00 96.75 82 ALA A N 1
ATOM 666 C CA . ALA A 1 82 ? -5.067 -4.034 19.207 1.00 96.75 82 ALA A CA 1
ATOM 667 C C . ALA A 1 82 ? -6.456 -4.415 18.680 1.00 96.75 82 ALA A C 1
ATOM 669 O O . ALA A 1 82 ? -7.283 -4.910 19.443 1.00 96.75 82 ALA A O 1
ATOM 670 N N . LEU A 1 83 ? -6.687 -4.261 17.377 1.00 96.88 83 LEU A N 1
ATOM 671 C CA . LEU A 1 83 ? -7.991 -4.472 16.748 1.00 96.88 83 LEU A CA 1
ATOM 672 C C . LEU A 1 83 ? -7.896 -5.438 15.557 1.00 96.88 83 LEU A C 1
ATOM 674 O O . LEU A 1 83 ? -6.887 -5.440 14.855 1.00 96.88 83 LEU A O 1
ATOM 678 N N . PRO A 1 84 ? -8.921 -6.258 15.280 1.00 97.50 84 PRO A N 1
ATOM 679 C CA . PRO A 1 8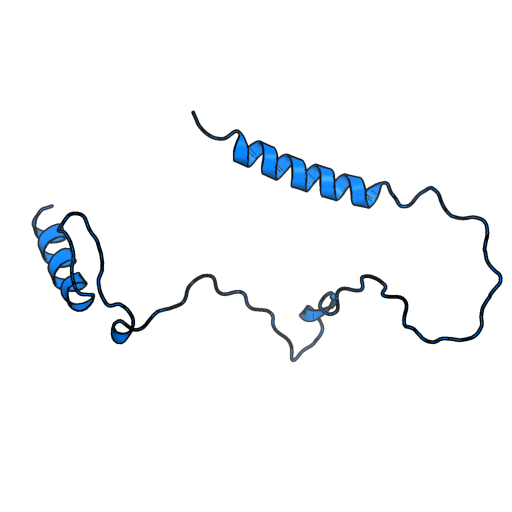4 ? -8.992 -6.997 14.023 1.00 97.50 84 PRO A CA 1
ATOM 680 C C . PRO A 1 84 ? -9.289 -6.045 12.844 1.00 97.50 84 PRO A C 1
ATOM 682 O O . PRO A 1 84 ? -9.909 -4.996 13.048 1.00 97.50 84 PRO A O 1
ATOM 685 N N . PRO A 1 85 ? -8.933 -6.405 11.594 1.00 97.38 85 PRO A N 1
ATOM 686 C CA . PRO A 1 85 ? -9.253 -5.601 10.408 1.00 97.38 85 PRO A CA 1
ATOM 687 C C . PRO A 1 85 ? -10.742 -5.278 10.239 1.00 97.38 85 PRO A C 1
ATOM 689 O O . PRO A 1 85 ? -11.096 -4.201 9.763 1.00 97.38 85 PRO A O 1
ATOM 692 N N . SER A 1 86 ? -11.627 -6.165 10.700 1.00 97.00 86 SER A N 1
ATOM 693 C CA . SER A 1 86 ? -13.080 -5.966 10.679 1.00 97.00 86 SER A CA 1
ATOM 694 C C . SER A 1 86 ? -13.560 -4.786 11.532 1.00 97.00 86 SER A C 1
ATOM 696 O O . SER A 1 86 ? -14.669 -4.301 11.323 1.00 97.00 86 SER A O 1
ATOM 698 N N . SER A 1 87 ? -12.752 -4.307 12.484 1.00 97.00 87 SER A N 1
ATOM 699 C CA . SER A 1 87 ? -13.105 -3.176 13.349 1.00 97.00 87 SER A CA 1
ATOM 700 C C . SER A 1 87 ? -12.860 -1.811 12.702 1.00 97.00 87 SER A C 1
ATOM 702 O O . SER A 1 87 ? -13.357 -0.810 13.216 1.00 97.00 87 SER A O 1
ATOM 704 N N . VAL A 1 88 ? -12.137 -1.735 11.577 1.00 96.00 88 VAL A N 1
ATOM 705 C CA . VAL A 1 88 ? -11.796 -0.4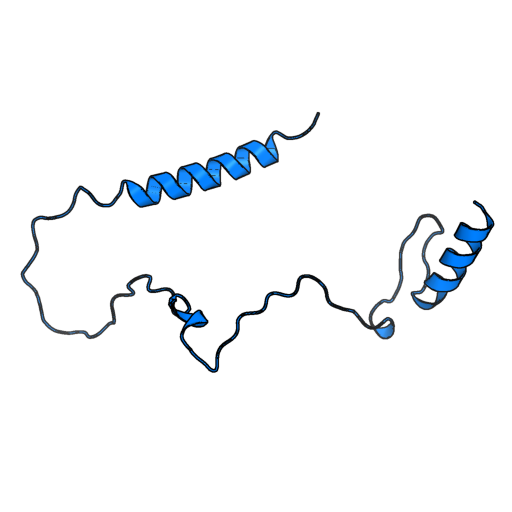56 10.922 1.00 96.00 88 VAL A CA 1
ATOM 706 C C . VAL A 1 88 ? -13.032 0.419 10.634 1.00 96.00 88 VAL A C 1
ATOM 708 O O . VAL A 1 88 ? -13.007 1.595 11.004 1.00 96.00 88 VAL A O 1
ATOM 711 N N . PRO A 1 89 ? -14.149 -0.092 10.071 1.00 95.94 89 PRO A N 1
ATOM 712 C CA . PRO A 1 89 ? -15.331 0.734 9.808 1.00 95.94 89 PRO A CA 1
ATOM 713 C C . PRO A 1 89 ? -15.981 1.310 11.073 1.00 95.94 89 PRO A C 1
ATOM 715 O O . PRO A 1 89 ? -16.523 2.413 11.037 1.00 95.94 89 PRO A O 1
ATOM 718 N N . VAL A 1 90 ? -15.923 0.577 12.192 1.00 95.88 90 VAL A N 1
ATOM 719 C CA . VAL A 1 90 ? -16.441 1.039 13.489 1.00 95.88 90 VAL A CA 1
ATOM 720 C C . VAL A 1 90 ? -15.622 2.230 13.973 1.00 95.88 90 VAL A C 1
ATOM 722 O O . VAL A 1 90 ? -16.192 3.281 14.246 1.00 95.88 90 VAL A O 1
ATOM 725 N N . ILE A 1 91 ? -14.292 2.102 13.980 1.00 94.94 91 ILE A N 1
ATOM 726 C CA . ILE A 1 91 ? -13.380 3.176 14.397 1.00 94.94 91 ILE A CA 1
ATOM 727 C C . ILE A 1 91 ? -13.575 4.437 13.548 1.00 94.94 91 ILE A C 1
ATOM 729 O O . ILE A 1 91 ? -13.677 5.534 14.091 1.00 94.94 91 ILE A O 1
ATOM 733 N N . LEU A 1 92 ? -13.703 4.291 12.225 1.00 94.69 92 LEU A N 1
ATOM 734 C CA . LEU A 1 92 ? -13.931 5.426 11.325 1.00 94.69 92 LEU A CA 1
ATOM 735 C C . LEU A 1 92 ? -15.238 6.180 11.622 1.00 94.69 92 LEU A C 1
ATOM 737 O O . LEU A 1 92 ? -15.285 7.397 11.445 1.00 94.69 92 LEU A O 1
ATOM 741 N N . ARG A 1 93 ? -16.297 5.487 12.058 1.00 95.69 93 ARG A N 1
ATOM 742 C CA . ARG A 1 93 ? -17.574 6.121 12.421 1.00 95.69 93 ARG A CA 1
ATOM 743 C C . ARG A 1 93 ? -17.473 6.887 13.739 1.00 95.69 93 ARG A C 1
ATOM 745 O O . ARG A 1 93 ? -17.912 8.035 13.791 1.00 95.69 93 ARG A O 1
ATOM 752 N N . GLU A 1 94 ? -16.903 6.277 14.776 1.00 93.50 94 GLU A N 1
ATOM 753 C CA . GLU A 1 94 ? -16.779 6.916 16.096 1.00 93.50 94 GLU A CA 1
ATOM 754 C C . GLU A 1 94 ? -15.891 8.168 16.023 1.00 93.50 94 GLU A C 1
ATOM 756 O O . GLU A 1 94 ? -16.234 9.214 16.575 1.00 93.50 94 GLU A O 1
ATOM 761 N N . TYR A 1 95 ? -14.809 8.114 15.239 1.00 90.44 95 TYR A N 1
ATOM 762 C CA . TYR A 1 95 ? -13.949 9.275 15.001 1.00 90.44 95 TYR A CA 1
ATOM 763 C C . TYR A 1 95 ? -14.669 10.439 14.331 1.00 90.44 95 TYR A C 1
ATOM 765 O O . TYR A 1 95 ? -14.548 11.580 14.772 1.00 90.44 95 TYR A O 1
ATOM 773 N N . LYS A 1 96 ? -15.433 10.154 13.270 1.00 87.62 96 LYS A N 1
ATOM 774 C CA . LYS A 1 96 ? -16.189 11.178 12.539 1.00 87.62 96 LYS A CA 1
ATOM 775 C C . LYS A 1 96 ? -17.322 11.786 13.358 1.00 87.62 96 LYS A C 1
ATOM 777 O O . LYS A 1 96 ? -17.705 12.908 13.082 1.00 87.62 96 LYS A O 1
ATOM 782 N N . SER A 1 97 ? -17.862 11.043 14.321 1.00 82.56 97 SER A N 1
ATOM 783 C CA . SER A 1 97 ? -18.935 11.521 15.205 1.00 82.56 97 SER A CA 1
ATOM 784 C C . SER A 1 97 ? -18.402 12.376 16.359 1.00 82.56 97 SER A C 1
ATOM 786 O O . SER A 1 97 ? -19.169 13.073 17.014 1.00 82.56 97 SER A O 1
ATOM 788 N N . SER A 1 98 ? -17.093 12.300 16.616 1.00 69.19 98 SER A N 1
ATOM 789 C CA . SER A 1 98 ? -16.408 13.019 17.694 1.00 69.19 98 SER A CA 1
ATOM 790 C C . SER A 1 98 ? -15.765 14.339 17.236 1.00 69.19 98 SER A C 1
ATOM 792 O O . SER A 1 98 ? -15.168 15.027 18.060 1.00 69.19 98 SER A O 1
ATOM 794 N N . THR A 1 99 ? -15.852 14.671 15.940 1.00 54.50 99 THR A N 1
ATOM 795 C CA . THR A 1 99 ? -15.404 15.947 15.343 1.00 54.50 99 THR A CA 1
ATOM 796 C C . THR A 1 99 ? -16.616 16.753 14.906 1.00 54.50 99 THR A C 1
ATOM 798 O O . THR A 1 99 ? -16.624 17.976 15.157 1.00 54.50 99 THR A O 1
#

InterPro domains:
  IPR000649 Initiation factor 2B-related [PF01008] (26-85)
  IPR037171 NagB/RpiA transferase-like [SSF100950] (39-95)
  IPR042529 Initiation factor 2B-like, C-terminal [G3DSA:3.40.50.10470] (5-92)

Secondary structure (DSSP, 8-state):
---HHHHHHHHHHHHHHHHHHHTTSS--SS------S----------TTTTGGG-TT------------GGG---EEETTEEE-GGGHHHHHHHHHH--

pLDDT: mean 77.73, std 20.58, range [41.84, 98.06]

Radius of gyration: 27.65 Å; Cα contacts (8 Å, |Δi|>4): 23; chains: 1; bounding box: 66×38×54 Å